Protein AF-A0A0D1BP28-F1 (afdb_monomer_lite)

pLDDT: mean 94.12, std 5.65, range [61.72, 98.0]

Foldseek 3Di:
DDLLVVLVVCLVCVVVPPPDDPVRSVVSNLVSQLSNADAFDDPDPPPFTADPPPRHTDDDQADPPRGRGHDDD

Secondary structure (DSSP, 8-state):
--HHHHHHHHHHHGGG-TTS-HHHHHHHHHHHHHTS-BPPB--SSS---B-TTT--B--SSB-TTT-PBB---

Radius of gyration: 14.36 Å; chains: 1; bounding box: 37×22×35 Å

Sequence (73 aa):
MSLKCICQSILGTIDCWREVSITRKNVIKKLCEKQIPQKPNYPYMDETAYCPNCSMIVEDLYCGTCGQKIKWG

Organism: NCBI:txid1379739

Structure (mmCIF, N/CA/C/O backbone):
data_AF-A0A0D1BP28-F1
#
_entry.id   AF-A0A0D1BP28-F1
#
loop_
_atom_site.group_PDB
_atom_site.id
_atom_site.type_symbol
_atom_site.label_atom_id
_atom_site.label_alt_id
_atom_site.label_comp_id
_atom_site.label_asym_id
_atom_site.label_entity_id
_atom_site.label_seq_id
_atom_site.pdbx_PDB_ins_code
_atom_site.Cartn_x
_atom_site.Cartn_y
_atom_site.Cartn_z
_atom_site.occupancy
_atom_site.B_iso_or_equiv
_atom_site.auth_seq_id
_atom_site.auth_comp_id
_atom_site.auth_asym_id
_atom_site.auth_atom_id
_atom_site.pdbx_PDB_model_num
ATOM 1 N N . MET A 1 1 ? -13.942 14.372 -6.193 1.00 61.72 1 MET A N 1
ATOM 2 C CA . MET A 1 1 ? -12.996 14.205 -5.064 1.00 61.72 1 MET A CA 1
ATOM 3 C C . MET A 1 1 ? -12.128 12.984 -5.346 1.00 61.72 1 MET A C 1
ATOM 5 O O . MET A 1 1 ? -12.688 11.945 -5.663 1.00 61.72 1 MET A O 1
ATOM 9 N N . SER A 1 2 ? -10.794 13.103 -5.344 1.00 87.19 2 SER A N 1
ATOM 10 C CA . SER A 1 2 ? -9.917 11.970 -5.694 1.00 87.19 2 SER A CA 1
ATOM 11 C C . SER A 1 2 ? -9.763 10.987 -4.527 1.00 87.19 2 SER A C 1
ATOM 13 O O . SER A 1 2 ? -9.832 11.398 -3.368 1.00 87.19 2 SER A O 1
ATOM 15 N N . LEU A 1 3 ? -9.487 9.709 -4.815 1.00 89.25 3 LEU A N 1
ATOM 16 C CA . LEU A 1 3 ? -9.220 8.695 -3.784 1.00 89.25 3 LEU A CA 1
ATOM 17 C C . LEU A 1 3 ? -8.061 9.100 -2.856 1.00 89.25 3 LEU A C 1
ATOM 19 O O . LEU A 1 3 ? -8.144 8.910 -1.648 1.00 89.25 3 LEU A O 1
ATOM 23 N N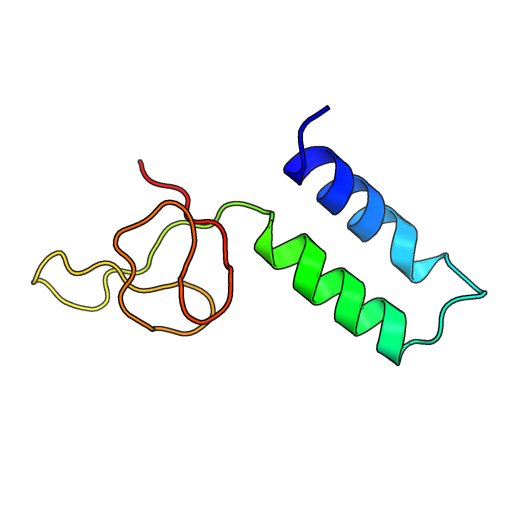 . LYS A 1 4 ? -7.027 9.757 -3.401 1.00 92.44 4 LYS A N 1
ATOM 24 C CA . LYS A 1 4 ? -5.927 10.334 -2.614 1.00 92.44 4 LYS A CA 1
ATOM 25 C C . LYS A 1 4 ? -6.449 11.321 -1.564 1.00 92.44 4 LYS A C 1
ATOM 27 O O . LYS A 1 4 ? -6.059 11.227 -0.407 1.00 92.44 4 LYS A O 1
ATOM 32 N N . CYS A 1 5 ? -7.329 12.246 -1.955 1.00 93.88 5 CYS A N 1
ATOM 33 C CA . CYS A 1 5 ? -7.887 13.244 -1.038 1.00 93.88 5 CYS A CA 1
ATOM 34 C C . CYS A 1 5 ? -8.695 12.588 0.092 1.00 93.88 5 CYS A C 1
ATOM 36 O O . CYS A 1 5 ? -8.576 13.000 1.243 1.00 93.88 5 CYS A O 1
ATOM 38 N N . ILE A 1 6 ? -9.466 11.541 -0.223 1.00 95.25 6 ILE A N 1
ATOM 39 C CA . ILE A 1 6 ? -10.227 10.768 0.770 1.00 95.25 6 ILE A CA 1
ATOM 40 C C . ILE A 1 6 ? -9.270 10.097 1.762 1.00 95.25 6 ILE A C 1
ATOM 42 O O . ILE A 1 6 ? -9.412 10.270 2.970 1.00 95.25 6 ILE A O 1
ATOM 46 N N . CYS A 1 7 ? -8.251 9.392 1.265 1.00 96.88 7 CYS A N 1
ATOM 47 C CA . CYS A 1 7 ? -7.264 8.717 2.105 1.00 96.88 7 CYS A CA 1
ATOM 48 C C . CYS A 1 7 ? -6.484 9.694 2.996 1.00 96.88 7 CYS A C 1
ATOM 50 O O . CYS A 1 7 ? -6.276 9.403 4.168 1.00 96.88 7 CYS A O 1
ATOM 52 N N . GLN A 1 8 ? -6.110 10.872 2.489 1.00 96.12 8 GLN A N 1
ATOM 53 C CA . GLN A 1 8 ? -5.459 11.911 3.296 1.00 96.12 8 GLN A CA 1
ATOM 54 C C . GLN A 1 8 ? -6.377 12.452 4.403 1.00 96.12 8 GLN A C 1
ATOM 56 O O . GLN A 1 8 ? -5.925 12.641 5.529 1.00 96.12 8 GLN A O 1
ATOM 61 N 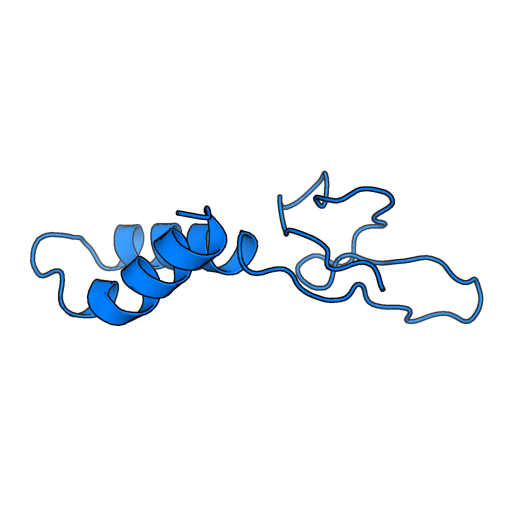N . SER A 1 9 ? -7.666 12.652 4.113 1.00 96.94 9 SER A N 1
ATOM 62 C CA . SER A 1 9 ? -8.650 13.085 5.114 1.00 96.94 9 SER A CA 1
ATOM 63 C C . SER A 1 9 ? -8.860 12.032 6.211 1.00 96.94 9 SER A C 1
ATOM 65 O O . SER A 1 9 ? -8.876 12.368 7.397 1.00 96.94 9 SER A O 1
ATOM 67 N N . ILE A 1 10 ? -8.939 10.751 5.833 1.00 97.19 10 ILE A N 1
ATOM 68 C CA . ILE A 1 10 ? -9.014 9.637 6.786 1.00 97.19 10 ILE A CA 1
ATOM 69 C C . ILE A 1 10 ? -7.764 9.613 7.668 1.00 97.19 10 ILE A C 1
ATOM 71 O O . ILE A 1 10 ? -7.882 9.617 8.890 1.00 97.19 10 ILE A O 1
ATOM 75 N N . LEU A 1 11 ? -6.566 9.649 7.075 1.00 97.12 11 LEU A N 1
ATOM 76 C CA . LEU A 1 11 ? -5.305 9.621 7.824 1.00 97.12 11 LEU A CA 1
ATOM 77 C C . LEU A 1 11 ? -5.186 10.779 8.824 1.00 97.12 11 LEU A C 1
ATOM 79 O O . LEU A 1 11 ? -4.667 10.575 9.916 1.00 97.12 11 LEU A O 1
ATOM 83 N N . GLY A 1 12 ? -5.711 11.962 8.490 1.00 97.31 12 GLY A N 1
ATOM 84 C CA . GLY A 1 12 ? -5.706 13.123 9.384 1.00 97.31 12 GLY A CA 1
ATOM 85 C C . GLY A 1 12 ? -6.674 13.039 10.570 1.00 97.31 12 GLY A C 1
ATOM 86 O O . GLY A 1 12 ? -6.550 13.827 11.501 1.00 97.31 12 GLY A O 1
ATOM 87 N N . THR A 1 13 ? -7.638 12.112 10.560 1.00 97.56 13 THR A N 1
ATOM 88 C CA . THR A 1 13 ? -8.699 12.038 11.587 1.00 97.56 13 THR A CA 1
ATOM 89 C C . THR A 1 13 ? -8.792 10.688 12.296 1.00 97.56 13 THR A C 1
ATOM 91 O O . THR A 1 13 ? -9.390 10.601 13.367 1.00 97.56 13 THR A O 1
ATOM 94 N N . ILE A 1 14 ? -8.188 9.634 11.740 1.00 97.62 14 ILE A N 1
ATOM 95 C CA . ILE A 1 14 ? -8.378 8.247 12.184 1.00 97.62 14 ILE A CA 1
ATOM 96 C C . ILE A 1 14 ? -7.967 7.987 13.636 1.00 97.62 14 ILE A C 1
ATOM 98 O O . ILE A 1 14 ? -8.563 7.146 14.315 1.00 97.62 14 ILE A O 1
ATOM 102 N N . ASP A 1 15 ? -6.983 8.721 14.152 1.00 96.44 15 ASP A N 1
ATOM 103 C CA . ASP A 1 15 ? -6.557 8.562 15.542 1.00 96.44 15 ASP A CA 1
ATOM 104 C C . ASP A 1 15 ? -7.634 9.037 16.527 1.00 96.44 15 ASP A C 1
ATOM 106 O O . ASP A 1 15 ? -7.797 8.430 17.589 1.00 96.44 15 ASP A O 1
ATOM 110 N N . CYS A 1 16 ? -8.484 9.985 16.119 1.00 97.00 16 CYS A N 1
ATOM 111 C CA . CYS A 1 16 ? -9.621 10.475 16.898 1.00 97.00 16 CYS A CA 1
ATOM 112 C C . CYS A 1 16 ? -10.825 9.514 16.919 1.00 97.00 16 CYS A C 1
ATOM 114 O O . CYS A 1 16 ? -11.742 9.714 17.715 1.00 97.00 16 CYS A O 1
ATOM 116 N N . TRP A 1 17 ? -10.857 8.470 16.082 1.00 96.38 17 TRP A N 1
ATOM 117 C CA . TRP A 1 17 ? -12.002 7.554 15.993 1.00 96.38 17 TRP A CA 1
ATOM 118 C C . TRP A 1 17 ? -12.042 6.615 17.203 1.00 96.38 17 TRP A C 1
ATOM 120 O O . TRP A 1 17 ? -11.341 5.604 17.243 1.00 96.38 17 TRP A O 1
ATOM 130 N N . ARG A 1 18 ? -12.832 6.953 18.224 1.00 96.12 18 ARG A N 1
ATOM 131 C CA . ARG A 1 18 ? -12.871 6.202 19.496 1.00 96.12 18 ARG A CA 1
ATOM 132 C C . ARG A 1 18 ? -13.499 4.811 19.367 1.00 96.12 18 ARG A C 1
ATOM 134 O O . ARG A 1 18 ? -13.128 3.912 20.108 1.00 96.12 18 ARG A O 1
ATOM 141 N N . GLU A 1 19 ? -14.393 4.627 18.402 1.00 96.69 19 GLU A N 1
ATOM 142 C CA . GLU A 1 19 ? -15.157 3.385 18.201 1.00 96.69 19 GLU A CA 1
ATOM 143 C C . GLU A 1 19 ? -14.401 2.317 17.393 1.00 96.69 19 GLU A C 1
ATOM 145 O O . GLU A 1 19 ? -14.828 1.167 17.294 1.00 96.69 19 GLU A O 1
ATOM 150 N N . VAL A 1 20 ? -13.259 2.675 16.800 1.00 95.88 20 VAL A N 1
ATOM 151 C CA . VAL A 1 20 ? -12.484 1.777 15.939 1.00 95.88 20 VAL A CA 1
ATOM 152 C C . VAL A 1 20 ? -11.289 1.231 16.711 1.00 95.88 20 VAL A C 1
ATOM 154 O O . VAL A 1 20 ? -10.476 1.989 17.240 1.00 95.88 20 VAL A O 1
ATOM 157 N N . SER A 1 21 ? -11.147 -0.096 16.749 1.00 97.56 21 SER A N 1
ATOM 158 C CA . SER A 1 21 ? -10.009 -0.739 17.412 1.00 97.56 21 SER A CA 1
ATOM 159 C C . SER A 1 21 ? -8.675 -0.336 16.779 1.00 97.56 21 SER A C 1
ATOM 161 O O . SER A 1 21 ? -8.593 -0.091 15.573 1.00 97.56 21 SER A O 1
ATOM 163 N N . ILE A 1 22 ? -7.602 -0.334 17.577 1.00 96.56 22 ILE A N 1
ATOM 164 C CA . ILE A 1 22 ? -6.244 0.000 17.112 1.00 96.56 22 ILE A CA 1
ATOM 165 C C . ILE A 1 22 ? -5.847 -0.861 15.904 1.00 96.56 22 ILE A C 1
ATOM 167 O O . ILE A 1 22 ? -5.339 -0.345 14.911 1.00 96.56 22 ILE A O 1
ATOM 171 N N . THR A 1 23 ? -6.156 -2.161 15.931 1.00 97.44 23 THR A N 1
ATOM 172 C CA . THR A 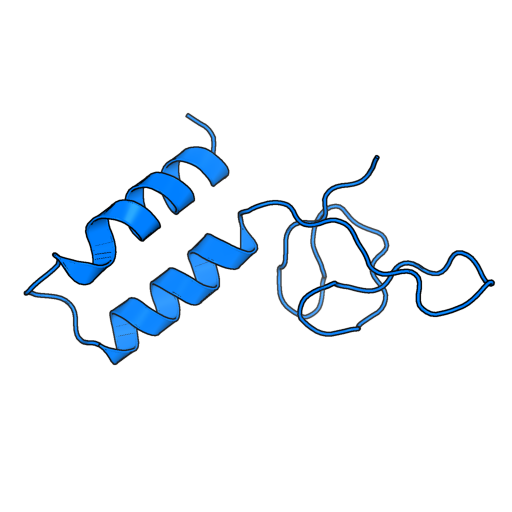1 23 ? -5.886 -3.077 14.814 1.00 97.44 23 THR A CA 1
ATOM 173 C C . THR A 1 23 ? -6.564 -2.623 13.523 1.00 97.44 23 THR A C 1
ATOM 175 O O . THR A 1 23 ? -5.918 -2.563 12.477 1.00 97.44 23 THR A O 1
ATOM 178 N N . ARG A 1 24 ? -7.849 -2.248 13.582 1.00 97.75 24 ARG A N 1
ATOM 179 C CA . ARG A 1 24 ? -8.586 -1.751 12.411 1.00 97.75 24 ARG A CA 1
ATOM 180 C C . ARG A 1 24 ? -8.042 -0.407 11.937 1.00 97.75 24 ARG A C 1
ATOM 182 O O . ARG A 1 24 ? -7.871 -0.235 10.734 1.00 97.75 24 ARG A O 1
ATOM 189 N N . LYS A 1 25 ? -7.693 0.503 12.856 1.00 98.00 25 LYS A N 1
ATOM 190 C CA . LYS A 1 25 ? -7.029 1.770 12.507 1.00 98.00 25 LYS A CA 1
ATOM 191 C C . LYS A 1 25 ? -5.750 1.517 11.716 1.00 98.00 25 LYS A C 1
ATOM 193 O O . LYS A 1 25 ? -5.575 2.095 10.651 1.00 98.00 25 LYS A O 1
ATOM 198 N N . ASN A 1 26 ? -4.903 0.600 12.179 1.00 97.31 26 ASN A N 1
ATOM 199 C CA . ASN A 1 26 ? -3.645 0.264 11.511 1.00 97.31 26 ASN A CA 1
ATOM 200 C C . ASN A 1 26 ? -3.858 -0.321 10.108 1.00 97.31 26 ASN A C 1
ATOM 202 O O . ASN A 1 26 ? -3.116 0.012 9.186 1.00 97.31 26 ASN A O 1
ATOM 206 N N . VAL A 1 27 ? -4.880 -1.164 9.923 1.00 96.75 27 VAL A N 1
ATOM 207 C CA . VAL A 1 27 ? -5.242 -1.685 8.595 1.00 96.75 27 VAL A CA 1
ATOM 208 C C . VAL A 1 27 ? -5.681 -0.550 7.669 1.00 96.75 27 VAL A C 1
ATOM 210 O O . VAL A 1 27 ? -5.182 -0.448 6.550 1.00 96.75 27 VAL A O 1
ATOM 213 N N . ILE A 1 28 ? -6.564 0.334 8.138 1.00 96.88 28 ILE A N 1
ATOM 214 C CA . ILE A 1 28 ? -7.059 1.464 7.344 1.00 96.88 28 ILE A CA 1
ATOM 215 C C . ILE A 1 28 ? -5.921 2.433 7.001 1.00 96.88 28 ILE A C 1
ATOM 217 O O . ILE A 1 28 ? -5.843 2.864 5.851 1.00 96.88 28 ILE A O 1
ATOM 221 N N . LYS A 1 29 ? -5.012 2.726 7.945 1.00 97.25 29 LYS A N 1
ATOM 222 C CA . LYS A 1 29 ? -3.811 3.543 7.699 1.00 97.25 29 LYS A CA 1
ATOM 223 C C . LYS A 1 29 ? -2.986 2.964 6.552 1.00 97.25 29 LYS A C 1
ATOM 225 O O . LYS A 1 29 ? -2.817 3.639 5.541 1.00 97.25 29 LYS A O 1
ATOM 230 N N . LYS A 1 30 ? -2.618 1.680 6.642 1.00 95.62 30 LYS A N 1
ATOM 231 C CA . LYS A 1 30 ? -1.861 0.976 5.592 1.00 95.62 30 LYS A CA 1
ATOM 232 C C . LYS A 1 30 ? -2.555 1.023 4.229 1.00 95.62 30 LYS A C 1
ATOM 234 O O . LYS A 1 30 ? -1.899 1.189 3.206 1.00 95.62 30 LYS A O 1
ATOM 239 N N . LEU A 1 31 ? -3.877 0.852 4.189 1.00 95.38 31 LEU A N 1
ATOM 240 C CA . LEU A 1 31 ? -4.639 0.921 2.939 1.00 95.38 31 LEU A CA 1
ATOM 241 C C . LEU A 1 31 ? -4.656 2.340 2.358 1.00 95.38 31 LEU A C 1
ATOM 243 O O . LEU A 1 31 ? -4.479 2.501 1.153 1.00 95.38 31 LEU A O 1
ATOM 247 N N . CYS A 1 32 ? -4.837 3.357 3.201 1.00 96.81 32 CYS A N 1
ATOM 248 C CA . CYS A 1 32 ? -4.863 4.756 2.783 1.00 96.81 32 CYS A CA 1
ATOM 249 C C . CYS A 1 32 ? -3.494 5.241 2.298 1.00 96.81 32 CYS A C 1
ATOM 251 O O . CYS A 1 32 ? -3.414 5.906 1.267 1.00 96.81 32 CYS A O 1
ATOM 253 N N . GLU A 1 33 ? -2.420 4.872 2.994 1.00 95.88 33 GLU A N 1
ATOM 254 C CA . GLU A 1 33 ? -1.039 5.188 2.614 1.00 95.88 33 GLU A CA 1
ATOM 255 C C . GLU A 1 33 ? -0.702 4.643 1.221 1.00 95.88 33 GLU A C 1
ATOM 257 O O . GLU A 1 33 ? -0.132 5.362 0.400 1.00 95.88 33 GLU A O 1
ATOM 262 N N . LYS A 1 34 ? -1.161 3.428 0.891 1.00 95.38 34 LYS A N 1
ATOM 263 C CA . LYS A 1 34 ? -0.985 2.833 -0.445 1.00 95.38 34 LYS A CA 1
ATOM 264 C C . LYS A 1 34 ? -1.659 3.616 -1.572 1.00 95.38 34 LYS A C 1
ATOM 266 O O . LYS A 1 34 ? -1.234 3.503 -2.720 1.00 95.38 34 LYS A O 1
ATOM 271 N N . GLN A 1 35 ? -2.693 4.407 -1.275 1.00 95.25 35 GLN A N 1
ATOM 272 C CA . GLN A 1 35 ? -3.371 5.246 -2.271 1.00 95.25 35 GLN A CA 1
ATOM 273 C C . GLN A 1 35 ? -2.692 6.602 -2.483 1.00 95.25 35 GLN A C 1
ATOM 275 O O . GLN A 1 35 ? -3.031 7.311 -3.435 1.00 95.25 35 GLN A O 1
ATOM 280 N N . ILE A 1 36 ? -1.732 6.970 -1.630 1.00 93.81 36 ILE A N 1
ATOM 281 C CA . ILE A 1 36 ? -0.880 8.138 -1.833 1.00 93.81 36 ILE A CA 1
ATOM 282 C C . ILE A 1 36 ? 0.213 7.733 -2.838 1.00 93.81 36 ILE A C 1
ATOM 284 O O . ILE A 1 36 ? 1.015 6.854 -2.523 1.00 93.81 36 ILE A O 1
ATOM 288 N N . PRO A 1 37 ? 0.256 8.328 -4.051 1.00 94.75 37 PRO A N 1
ATOM 289 C CA . PRO A 1 37 ? 1.234 7.949 -5.067 1.00 94.75 37 PRO A CA 1
ATOM 290 C C . PRO A 1 37 ? 2.671 8.183 -4.592 1.00 94.75 37 PRO A C 1
ATOM 292 O O . PRO A 1 37 ? 2.999 9.292 -4.162 1.00 94.75 37 PRO A O 1
ATOM 295 N N . GLN A 1 38 ? 3.528 7.173 -4.733 1.00 95.62 38 GLN A N 1
ATOM 296 C CA . GLN A 1 38 ? 4.953 7.238 -4.395 1.00 95.62 38 GLN A CA 1
ATOM 297 C C . GLN A 1 38 ? 5.808 6.936 -5.624 1.00 95.62 38 GLN A C 1
ATOM 299 O O . GLN A 1 38 ? 5.406 6.141 -6.473 1.00 95.62 38 GLN A O 1
ATOM 304 N N . LYS A 1 39 ? 6.973 7.581 -5.738 1.00 96.38 39 LYS A N 1
ATOM 305 C CA . LYS A 1 39 ? 7.908 7.302 -6.835 1.00 96.38 39 LYS A CA 1
ATOM 306 C C . LYS A 1 39 ? 8.446 5.869 -6.706 1.00 96.38 39 LYS A C 1
ATOM 308 O O . LYS A 1 39 ? 8.671 5.437 -5.575 1.00 96.38 39 LYS A O 1
ATOM 313 N N . PRO A 1 40 ? 8.644 5.143 -7.816 1.00 96.38 40 PRO A N 1
ATOM 314 C CA . PRO A 1 40 ? 9.334 3.862 -7.772 1.00 96.38 40 PRO A CA 1
ATOM 315 C C . PRO A 1 40 ? 10.812 4.047 -7.396 1.00 96.38 40 PRO A C 1
ATOM 317 O O . PRO A 1 40 ? 11.378 5.132 -7.556 1.00 96.38 40 PRO A O 1
ATOM 320 N N . ASN A 1 41 ? 11.421 2.976 -6.895 1.00 95.44 41 ASN A N 1
ATOM 321 C CA . ASN A 1 41 ? 12.846 2.892 -6.593 1.00 95.44 41 ASN A CA 1
ATOM 322 C C . ASN A 1 41 ? 13.612 2.338 -7.802 1.00 95.44 41 ASN A C 1
ATOM 324 O O . ASN A 1 41 ? 13.128 1.416 -8.452 1.00 95.44 41 ASN A O 1
ATOM 328 N N . TYR A 1 42 ? 14.829 2.833 -8.034 1.00 93.00 42 TYR A N 1
ATOM 329 C CA . TYR A 1 42 ? 15.752 2.343 -9.069 1.00 93.00 42 TYR A CA 1
ATOM 330 C C . TYR A 1 42 ? 17.094 1.987 -8.412 1.00 93.00 42 TYR A C 1
ATOM 332 O O . TYR A 1 42 ? 18.028 2.786 -8.434 1.00 93.00 42 TYR A O 1
ATOM 340 N N . PRO A 1 43 ? 17.173 0.849 -7.701 1.00 87.50 43 PRO A N 1
ATOM 341 C CA . PRO A 1 43 ? 18.369 0.468 -6.952 1.00 87.50 43 PRO A CA 1
ATOM 342 C C . PRO A 1 43 ? 19.534 0.019 -7.850 1.00 87.50 43 PRO A C 1
ATOM 344 O O . PRO A 1 43 ? 20.666 -0.054 -7.376 1.00 87.50 43 PRO A O 1
ATOM 347 N N . TYR A 1 44 ? 19.272 -0.268 -9.125 1.00 84.12 44 TYR A N 1
ATOM 348 C CA . TYR A 1 44 ? 20.253 -0.735 -10.102 1.00 84.12 44 TYR A CA 1
ATOM 349 C C . TYR A 1 44 ? 20.343 0.234 -11.287 1.00 84.12 44 TYR A C 1
ATOM 351 O O . TYR A 1 44 ? 19.485 1.096 -11.470 1.00 84.12 44 TYR A O 1
ATOM 359 N N . MET A 1 45 ? 21.392 0.090 -12.100 1.00 81.19 45 MET A N 1
ATOM 360 C CA . MET A 1 45 ? 21.593 0.917 -13.299 1.00 81.19 45 MET A CA 1
ATOM 361 C C . MET A 1 45 ? 20.784 0.449 -14.519 1.00 81.19 45 MET A C 1
ATOM 363 O O . MET A 1 45 ? 20.891 1.052 -15.579 1.00 81.19 45 MET A O 1
ATOM 367 N N . ASP A 1 46 ? 19.992 -0.615 -14.388 1.00 76.44 46 ASP A N 1
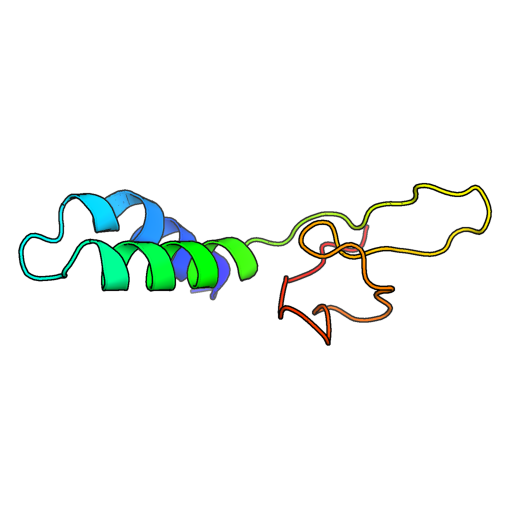ATOM 368 C CA . ASP A 1 46 ? 19.271 -1.278 -15.483 1.00 76.44 46 ASP A CA 1
ATOM 369 C C . ASP A 1 46 ? 17.866 -0.702 -15.749 1.00 76.44 46 ASP A C 1
ATOM 371 O O . ASP A 1 46 ? 17.031 -1.373 -16.345 1.00 76.44 46 ASP A O 1
ATOM 375 N N . GLU A 1 47 ? 17.598 0.528 -15.295 1.00 84.81 47 GLU A N 1
ATOM 376 C CA . GLU A 1 47 ? 16.308 1.239 -15.408 1.00 84.81 47 GLU A CA 1
ATOM 377 C C . GLU A 1 47 ? 15.087 0.489 -14.838 1.00 84.81 47 GLU A C 1
ATOM 379 O O . GLU A 1 47 ? 13.956 0.970 -14.936 1.00 84.81 47 GLU A O 1
ATOM 384 N N . THR A 1 48 ? 15.285 -0.647 -14.163 1.00 92.69 48 THR A N 1
ATOM 385 C CA . THR A 1 48 ? 14.182 -1.432 -13.611 1.00 92.69 48 THR A CA 1
ATOM 386 C C . THR A 1 48 ? 13.558 -0.699 -12.428 1.00 92.69 48 THR A C 1
ATOM 388 O O . THR A 1 48 ? 14.223 -0.383 -11.436 1.00 92.69 48 THR A O 1
ATOM 391 N N . ALA A 1 49 ? 12.253 -0.452 -12.516 1.00 95.19 49 ALA A N 1
ATOM 392 C CA . ALA A 1 49 ? 11.482 0.190 -11.467 1.00 95.19 49 ALA A CA 1
ATOM 393 C C . ALA A 1 49 ? 10.998 -0.827 -10.423 1.00 95.19 49 ALA A C 1
ATOM 395 O O . ALA A 1 49 ? 10.373 -1.84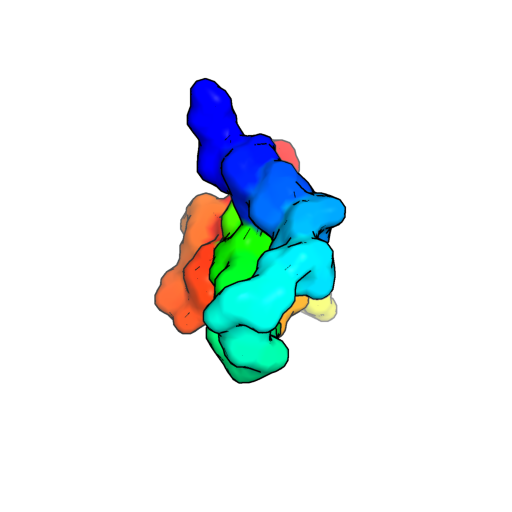1 -10.736 1.00 95.19 49 ALA A O 1
ATOM 396 N N . TYR A 1 50 ? 11.221 -0.513 -9.149 1.00 96.25 50 TYR A N 1
ATOM 397 C CA . TYR A 1 50 ? 10.809 -1.325 -8.009 1.00 96.25 50 TYR A CA 1
ATOM 398 C C . TYR A 1 50 ? 9.784 -0.591 -7.147 1.00 96.25 50 TYR A C 1
ATOM 400 O O . TYR A 1 50 ? 9.858 0.619 -6.920 1.00 96.25 50 TYR A O 1
ATOM 408 N N . CYS A 1 51 ? 8.818 -1.337 -6.616 1.00 96.44 51 CYS A N 1
ATOM 409 C CA . CYS A 1 51 ? 7.816 -0.820 -5.701 1.00 96.44 51 CYS A CA 1
ATOM 410 C C . CYS A 1 51 ? 8.491 -0.224 -4.455 1.00 96.44 51 CYS A C 1
ATOM 412 O O . CYS A 1 51 ? 9.218 -0.945 -3.768 1.00 96.44 51 CYS A O 1
ATOM 414 N N . PRO A 1 52 ? 8.172 1.022 -4.062 1.00 95.25 52 PRO A N 1
ATOM 415 C CA . PRO A 1 52 ? 8.794 1.650 -2.899 1.00 95.25 52 PRO A CA 1
ATOM 416 C C . PRO A 1 52 ? 8.380 1.021 -1.561 1.00 95.25 52 PRO A C 1
ATOM 418 O O . PRO A 1 52 ? 9.012 1.276 -0.543 1.00 95.25 52 PRO A O 1
ATOM 421 N N . ASN A 1 53 ? 7.324 0.199 -1.550 1.00 95.12 53 ASN A N 1
ATOM 422 C CA . ASN A 1 53 ? 6.788 -0.417 -0.336 1.00 95.12 53 ASN A CA 1
ATOM 423 C C . ASN A 1 53 ? 7.186 -1.893 -0.154 1.00 95.12 53 ASN A C 1
ATOM 425 O O . ASN A 1 53 ? 7.314 -2.351 0.976 1.00 95.12 53 ASN A O 1
ATOM 429 N N . CYS A 1 54 ? 7.314 -2.665 -1.237 1.00 95.75 54 CYS A N 1
ATOM 430 C CA . CYS A 1 54 ? 7.580 -4.110 -1.147 1.00 95.75 54 CYS A CA 1
ATOM 431 C C . CYS A 1 54 ? 8.749 -4.592 -2.009 1.00 95.75 54 CYS A C 1
ATOM 433 O O . CYS A 1 54 ? 9.005 -5.791 -2.035 1.00 95.75 54 CYS A O 1
ATOM 435 N N . SER A 1 55 ? 9.430 -3.683 -2.714 1.00 95.31 55 SER A N 1
ATOM 436 C CA . SER A 1 55 ? 10.611 -3.982 -3.531 1.00 95.31 55 SER A CA 1
ATOM 437 C C . SER A 1 55 ? 10.399 -5.048 -4.610 1.00 95.31 55 SER A C 1
ATOM 439 O O . SER A 1 55 ? 11.360 -5.648 -5.072 1.00 95.31 55 SER A O 1
ATOM 441 N N . MET A 1 56 ? 9.156 -5.282 -5.033 1.00 96.31 56 MET A N 1
ATOM 442 C CA . MET A 1 56 ? 8.852 -6.070 -6.229 1.00 96.31 56 MET A CA 1
ATOM 443 C C . MET A 1 56 ? 8.912 -5.180 -7.466 1.00 96.31 56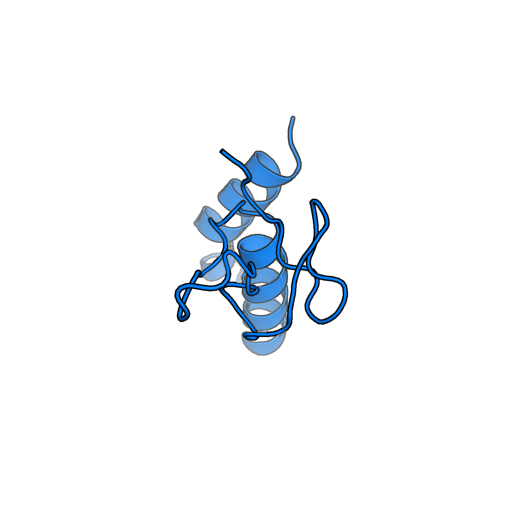 MET A C 1
ATOM 445 O O . MET A 1 56 ? 8.608 -3.990 -7.367 1.00 96.31 56 MET A O 1
ATOM 449 N N . ILE A 1 57 ? 9.263 -5.753 -8.616 1.00 96.00 57 ILE A N 1
ATOM 450 C CA . ILE A 1 57 ? 9.260 -5.058 -9.912 1.00 96.00 57 ILE A CA 1
ATOM 451 C C . ILE A 1 57 ? 7.864 -4.464 -10.174 1.00 96.00 57 ILE A C 1
ATOM 453 O O . ILE A 1 57 ? 6.845 -5.083 -9.850 1.00 96.00 57 ILE A O 1
ATOM 457 N N . VAL A 1 58 ? 7.813 -3.236 -10.698 1.00 96.06 58 VAL A N 1
ATOM 458 C CA . VAL A 1 58 ? 6.567 -2.540 -11.049 1.00 96.06 58 VAL A CA 1
ATOM 459 C C . VAL A 1 58 ? 6.646 -1.932 -12.440 1.00 96.06 58 VAL A C 1
ATOM 461 O O . VAL A 1 58 ? 7.578 -1.205 -12.755 1.00 96.06 58 VAL A O 1
ATOM 464 N N . GLU A 1 59 ? 5.610 -2.183 -13.230 1.00 93.12 59 GLU A N 1
ATOM 465 C CA . GLU A 1 59 ? 5.488 -1.694 -14.611 1.00 93.12 59 GLU A CA 1
ATOM 466 C C . GLU A 1 59 ? 4.221 -0.837 -14.804 1.00 93.12 59 GLU A C 1
ATOM 468 O O . GLU A 1 59 ? 4.092 -0.106 -15.779 1.00 93.12 59 GLU A O 1
ATOM 473 N N . ASP A 1 60 ? 3.308 -0.867 -13.826 1.00 93.44 60 ASP A N 1
ATOM 474 C CA . ASP A 1 60 ? 1.978 -0.259 -13.893 1.00 93.44 60 ASP A CA 1
ATOM 475 C C . ASP A 1 60 ? 1.782 0.914 -12.915 1.00 93.44 60 ASP A C 1
ATOM 477 O O . ASP A 1 60 ? 2.604 1.221 -12.047 1.00 93.44 60 ASP A O 1
ATOM 481 N N . LEU A 1 61 ? 0.614 1.565 -12.999 1.00 95.06 61 LEU A N 1
ATOM 482 C CA . LEU A 1 61 ? 0.151 2.575 -12.032 1.00 95.06 61 LEU A CA 1
ATOM 483 C C . LEU A 1 61 ? -0.004 2.038 -10.599 1.00 95.06 61 LEU A C 1
ATOM 485 O O . LEU A 1 61 ? -0.021 2.826 -9.650 1.00 95.06 61 LEU A O 1
ATOM 489 N N . TYR A 1 62 ? -0.147 0.724 -10.429 1.00 96.50 62 TYR A N 1
ATOM 490 C CA . TYR A 1 62 ? -0.268 0.066 -9.134 1.00 96.50 62 TYR A CA 1
ATOM 491 C C . TYR A 1 62 ? 0.668 -1.138 -9.071 1.00 96.50 62 TYR A C 1
ATOM 493 O O . TYR A 1 62 ? 0.741 -1.930 -10.001 1.00 96.50 62 TYR A O 1
ATOM 501 N N . CYS A 1 63 ? 1.346 -1.317 -7.938 1.00 96.75 63 CYS A N 1
ATOM 502 C CA . CYS A 1 63 ? 2.117 -2.526 -7.683 1.00 96.75 63 CYS A CA 1
ATOM 503 C C . CYS A 1 63 ? 1.182 -3.740 -7.593 1.00 96.75 63 CYS A C 1
ATOM 505 O O . CYS A 1 63 ? 0.366 -3.808 -6.671 1.00 96.75 63 CYS A O 1
ATOM 507 N N . GLY A 1 64 ? 1.351 -4.719 -8.485 1.00 95.00 64 GLY A N 1
ATOM 508 C CA . GLY A 1 64 ? 0.542 -5.944 -8.505 1.00 95.00 64 GLY A CA 1
ATOM 509 C C . GLY A 1 64 ? 0.657 -6.799 -7.237 1.00 95.00 64 GLY A C 1
ATOM 510 O O . GLY A 1 64 ? -0.275 -7.520 -6.898 1.00 95.00 64 GLY A O 1
ATOM 511 N N . THR A 1 65 ? 1.758 -6.685 -6.486 1.00 95.88 65 THR A N 1
ATOM 512 C CA . THR A 1 65 ? 1.965 -7.471 -5.259 1.00 95.88 65 THR A CA 1
ATOM 513 C C . THR A 1 65 ? 1.316 -6.843 -4.030 1.00 95.88 65 THR A C 1
ATOM 515 O O . THR A 1 65 ? 0.658 -7.528 -3.253 1.00 95.88 65 THR A O 1
ATOM 518 N N . CYS A 1 66 ? 1.529 -5.543 -3.800 1.00 95.06 66 CYS A N 1
ATOM 519 C CA . CYS A 1 66 ? 1.103 -4.900 -2.552 1.00 95.06 66 CYS A CA 1
ATOM 520 C C . CYS A 1 66 ? 0.032 -3.816 -2.730 1.00 95.06 66 CYS A C 1
ATOM 522 O O . CYS A 1 66 ? -0.477 -3.320 -1.723 1.00 95.06 66 CYS A O 1
ATOM 524 N N . GLY A 1 67 ? -0.316 -3.444 -3.966 1.00 95.06 67 GLY A N 1
ATOM 525 C CA . GLY A 1 67 ? -1.330 -2.436 -4.284 1.00 95.06 67 GLY A CA 1
ATOM 526 C C . GLY A 1 67 ? -0.886 -0.984 -4.079 1.00 95.06 67 GLY A C 1
ATOM 527 O O . GLY A 1 67 ? -1.731 -0.092 -4.073 1.00 95.06 67 GLY A O 1
ATOM 528 N N . GLN A 1 68 ? 0.411 -0.724 -3.876 1.00 97.31 68 GLN A N 1
ATOM 529 C CA . GLN A 1 68 ? 0.949 0.638 -3.786 1.00 97.31 68 GLN A CA 1
ATOM 530 C C . GLN A 1 68 ? 0.746 1.377 -5.111 1.00 97.31 68 GLN A C 1
ATOM 532 O O . GLN A 1 68 ? 1.186 0.900 -6.155 1.00 97.31 68 GLN A O 1
ATOM 537 N N . LYS A 1 69 ? 0.141 2.564 -5.061 1.00 97.06 69 LYS A N 1
ATOM 538 C CA . LYS A 1 69 ? 0.023 3.455 -6.214 1.00 97.06 69 LYS A CA 1
ATOM 539 C C . LYS A 1 69 ? 1.378 4.071 -6.556 1.00 97.06 69 LYS A C 1
ATOM 541 O O . LYS A 1 69 ? 2.025 4.666 -5.687 1.00 97.06 69 LYS A O 1
ATOM 546 N N . ILE A 1 70 ? 1.784 3.955 -7.813 1.00 96.94 70 ILE A N 1
ATOM 547 C CA . ILE A 1 70 ? 3.065 4.440 -8.319 1.00 96.94 70 ILE A CA 1
ATOM 548 C C . ILE A 1 70 ? 2.874 5.809 -8.971 1.00 96.94 70 ILE A C 1
ATOM 550 O O . ILE A 1 70 ? 1.920 6.055 -9.711 1.00 96.94 70 ILE A O 1
ATOM 554 N N . LYS A 1 71 ? 3.775 6.733 -8.643 1.00 95.50 71 LYS A N 1
ATOM 555 C CA . LYS A 1 71 ? 3.892 8.043 -9.273 1.00 95.50 71 LYS A CA 1
ATOM 556 C C . LYS A 1 71 ? 4.985 7.968 -10.331 1.00 95.50 71 LYS A C 1
ATOM 558 O O . LYS A 1 71 ? 6.161 8.146 -10.012 1.00 95.50 71 LYS A O 1
ATOM 563 N N . TRP A 1 72 ? 4.569 7.729 -11.564 1.00 92.44 72 TRP A N 1
ATOM 564 C CA . TRP A 1 72 ? 5.418 7.913 -12.735 1.00 92.44 72 TRP A CA 1
ATOM 565 C C . TRP A 1 72 ? 5.644 9.413 -12.985 1.00 92.44 72 TRP A C 1
ATOM 567 O O . TRP A 1 72 ? 4.828 10.235 -12.549 1.00 92.44 72 TRP A O 1
ATOM 577 N N . GLY A 1 73 ? 6.815 9.742 -13.541 1.00 80.69 73 GLY A N 1
ATOM 578 C CA . GLY A 1 73 ? 7.284 11.112 -13.783 1.00 80.69 73 GLY A CA 1
ATOM 579 C C . GLY A 1 73 ? 6.355 11.902 -14.684 1.00 80.69 73 GLY A C 1
ATOM 580 O O . GLY A 1 73 ? 5.900 11.317 -15.688 1.00 80.69 73 GLY A O 1
#